Protein AF-A0A7Y2JN95-F1 (afdb_monomer_lite)

pLDDT: mean 91.63, std 7.58, range [59.22, 98.25]

Radius of gyration: 23.16 Å; chains: 1; bounding box: 48×33×48 Å

Structure (mmCIF, N/CA/C/O backbone):
data_AF-A0A7Y2JN95-F1
#
_entry.id   AF-A0A7Y2JN95-F1
#
loop_
_atom_site.group_PDB
_atom_site.id
_atom_site.type_symbol
_atom_site.label_atom_id
_atom_site.label_alt_id
_atom_site.label_comp_id
_atom_site.label_asym_id
_atom_site.label_entity_id
_atom_site.label_seq_id
_atom_site.pdbx_PDB_ins_code
_atom_site.Cartn_x
_atom_site.Cartn_y
_atom_site.Cartn_z
_atom_site.occupancy
_atom_site.B_iso_or_equiv
_atom_site.auth_seq_id
_atom_site.auth_comp_id
_atom_site.auth_asym_id
_atom_site.auth_atom_id
_atom_site.pdbx_PDB_model_num
ATOM 1 N N . MET A 1 1 ? 13.714 -21.232 -14.915 1.00 59.22 1 MET A N 1
ATOM 2 C CA . MET A 1 1 ? 13.938 -20.409 -16.125 1.00 59.22 1 MET A CA 1
ATOM 3 C C . MET A 1 1 ? 15.317 -19.768 -15.995 1.00 59.22 1 MET A C 1
ATOM 5 O O . MET A 1 1 ? 15.504 -18.974 -15.084 1.00 59.22 1 MET A O 1
ATOM 9 N N . ALA A 1 2 ? 16.311 -20.188 -16.782 1.00 65.50 2 ALA A N 1
ATOM 10 C CA . ALA A 1 2 ? 17.675 -19.664 -16.651 1.00 65.50 2 ALA A CA 1
ATOM 11 C C . ALA A 1 2 ? 17.800 -18.323 -17.391 1.00 65.50 2 ALA A C 1
ATOM 13 O O . ALA A 1 2 ? 17.576 -18.250 -18.598 1.00 65.50 2 ALA A O 1
ATOM 14 N N . THR A 1 3 ? 18.134 -17.251 -16.675 1.00 83.75 3 THR A N 1
ATOM 15 C CA . THR A 1 3 ? 18.439 -15.945 -17.271 1.00 83.75 3 THR A CA 1
ATOM 16 C C . THR A 1 3 ? 19.856 -15.965 -17.840 1.00 83.75 3 THR A C 1
ATOM 18 O O . THR A 1 3 ? 20.788 -16.319 -17.124 1.00 83.75 3 THR A O 1
ATOM 21 N N . GLY A 1 4 ? 20.035 -15.589 -19.112 1.00 89.88 4 GLY A N 1
ATOM 22 C CA . GLY A 1 4 ? 21.354 -15.582 -19.763 1.00 89.88 4 GLY A CA 1
ATOM 23 C C . GLY A 1 4 ? 22.342 -14.590 -19.123 1.00 89.88 4 GLY A C 1
ATOM 24 O O . GLY A 1 4 ? 21.902 -13.665 -18.434 1.00 89.88 4 GLY A O 1
ATOM 25 N N . PRO A 1 5 ? 23.660 -14.729 -19.354 1.00 93.75 5 PRO A N 1
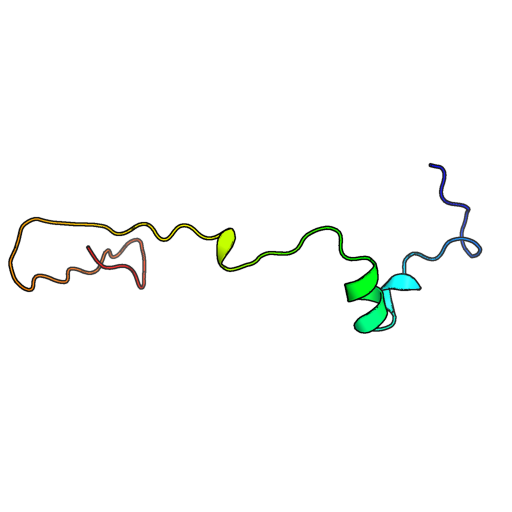ATOM 26 C CA . PRO A 1 5 ? 24.667 -13.871 -18.736 1.00 93.75 5 PRO A CA 1
ATOM 27 C C . PRO A 1 5 ? 24.552 -12.414 -19.207 1.00 93.75 5 PRO A C 1
ATOM 29 O O . PRO A 1 5 ? 23.993 -12.105 -20.264 1.00 93.75 5 PRO A O 1
ATOM 32 N N . TYR A 1 6 ? 25.114 -11.486 -18.435 1.00 92.19 6 TYR A N 1
ATOM 33 C CA . TYR A 1 6 ? 25.367 -10.133 -18.930 1.00 92.19 6 TYR A CA 1
ATOM 34 C C . TYR A 1 6 ? 26.346 -10.203 -20.120 1.00 92.19 6 TYR A C 1
ATOM 36 O O . TYR A 1 6 ? 27.317 -10.950 -20.036 1.00 92.19 6 TYR A O 1
ATOM 44 N N . PRO A 1 7 ? 26.153 -9.444 -21.217 1.00 93.31 7 PRO A N 1
ATOM 45 C CA . PRO A 1 7 ? 25.174 -8.375 -21.434 1.00 93.31 7 PRO A CA 1
ATOM 46 C C . PRO A 1 7 ? 23.863 -8.823 -22.102 1.00 93.31 7 PRO A C 1
ATOM 48 O O . PRO A 1 7 ? 23.024 -7.960 -22.399 1.00 93.31 7 PRO A O 1
ATOM 51 N N . ALA A 1 8 ? 23.687 -10.123 -22.362 1.00 93.75 8 ALA A N 1
ATOM 52 C CA . ALA A 1 8 ? 22.512 -10.672 -23.036 1.00 93.75 8 ALA A CA 1
ATOM 53 C C . ALA A 1 8 ? 21.241 -10.441 -22.204 1.00 93.75 8 ALA A C 1
ATOM 55 O O . ALA A 1 8 ? 20.281 -9.860 -22.718 1.00 93.75 8 ALA A O 1
ATOM 56 N N . THR A 1 9 ? 21.276 -10.735 -20.899 1.00 93.69 9 THR A N 1
ATOM 57 C CA . THR A 1 9 ? 20.202 -10.361 -19.962 1.00 93.69 9 THR A CA 1
ATOM 58 C C . THR A 1 9 ? 20.589 -9.124 -19.167 1.00 93.69 9 THR A C 1
ATOM 60 O O . THR A 1 9 ? 21.613 -9.080 -18.487 1.00 93.69 9 THR A O 1
ATOM 63 N N . ARG A 1 10 ? 19.747 -8.091 -19.225 1.00 94.25 10 ARG A N 1
ATOM 64 C CA . ARG A 1 10 ? 19.897 -6.871 -18.424 1.00 94.25 10 ARG A CA 1
ATOM 65 C C . ARG A 1 10 ? 18.557 -6.512 -17.803 1.00 94.25 10 ARG A C 1
ATOM 67 O O . ARG A 1 10 ? 17.742 -5.850 -18.442 1.00 94.25 10 ARG A O 1
ATOM 74 N N . PHE A 1 11 ? 18.361 -6.865 -16.535 1.00 94.19 11 PHE A N 1
ATOM 75 C CA . PHE A 1 11 ? 17.119 -6.584 -15.798 1.00 94.19 11 PHE A CA 1
ATOM 76 C C . PHE A 1 11 ? 16.772 -5.092 -15.705 1.00 94.19 11 PHE A C 1
ATOM 78 O O . PHE A 1 11 ? 15.627 -4.723 -15.476 1.00 94.19 11 PHE A O 1
ATOM 85 N N . ARG A 1 12 ? 17.748 -4.202 -15.920 1.00 95.69 12 ARG A N 1
ATOM 86 C CA . ARG A 1 12 ? 17.504 -2.755 -15.978 1.00 95.69 12 ARG A CA 1
ATOM 87 C C . ARG A 1 12 ? 16.726 -2.313 -17.226 1.00 95.69 12 ARG A C 1
ATOM 89 O O . ARG A 1 12 ? 16.194 -1.210 -17.210 1.00 95.69 12 ARG A O 1
ATOM 96 N N . ARG A 1 13 ? 16.630 -3.136 -18.284 1.00 95.38 13 ARG A N 1
ATOM 97 C CA . ARG A 1 13 ? 15.899 -2.790 -19.522 1.00 95.38 13 ARG A CA 1
ATOM 98 C C . ARG A 1 13 ? 14.416 -2.535 -19.251 1.00 95.38 13 ARG A C 1
ATOM 100 O O . ARG A 1 13 ? 13.908 -1.494 -19.650 1.00 95.38 13 ARG A O 1
ATOM 107 N N . THR A 1 14 ? 13.760 -3.414 -18.497 1.00 96.06 14 THR A N 1
ATOM 108 C CA . THR A 1 14 ? 12.346 -3.262 -18.110 1.00 96.06 14 THR A CA 1
ATOM 109 C C . THR A 1 14 ? 12.127 -2.160 -17.068 1.00 96.06 14 THR A C 1
ATOM 111 O O . THR A 1 14 ? 11.007 -1.711 -16.864 1.00 96.06 14 THR A O 1
ATOM 114 N N . LYS A 1 15 ? 13.199 -1.661 -16.437 1.00 96.75 15 LYS A N 1
ATOM 115 C CA . LYS A 1 15 ? 13.146 -0.593 -15.427 1.00 96.75 15 LYS A CA 1
ATOM 116 C C . LYS A 1 15 ? 13.379 0.815 -15.996 1.00 96.75 15 LYS A C 1
ATOM 118 O O . LYS A 1 15 ? 13.331 1.778 -15.230 1.00 96.75 15 LYS A O 1
ATOM 123 N N . ARG A 1 16 ? 13.640 0.949 -17.307 1.00 97.56 16 ARG A N 1
ATOM 124 C CA . ARG A 1 16 ? 14.096 2.200 -17.950 1.00 97.56 16 ARG A CA 1
ATOM 125 C C . ARG A 1 16 ? 13.054 3.316 -17.943 1.00 97.56 16 ARG A C 1
ATOM 127 O O . ARG A 1 16 ? 13.414 4.467 -17.727 1.00 97.56 16 ARG A O 1
ATOM 134 N N . THR A 1 17 ? 11.791 2.992 -18.189 1.00 98.25 17 THR A N 1
ATOM 135 C CA . THR A 1 17 ? 10.697 3.969 -18.244 1.00 98.25 17 THR A CA 1
ATOM 136 C C . THR A 1 17 ? 9.583 3.557 -17.297 1.00 98.25 17 THR A C 1
ATOM 138 O O . THR A 1 17 ? 9.498 2.399 -16.886 1.00 98.25 17 THR A O 1
ATOM 141 N N . ASP A 1 18 ? 8.725 4.509 -16.945 1.00 98.12 18 ASP A N 1
ATOM 142 C CA . ASP A 1 18 ? 7.574 4.224 -16.095 1.00 98.12 18 ASP A CA 1
ATOM 143 C C . ASP A 1 18 ? 6.587 3.251 -16.756 1.00 98.12 18 ASP A C 1
ATOM 145 O O . ASP A 1 18 ? 6.186 2.267 -16.139 1.00 98.12 18 ASP A O 1
ATOM 149 N N . ALA A 1 19 ? 6.308 3.444 -18.049 1.00 98.06 19 ALA A N 1
ATOM 150 C CA . ALA A 1 19 ? 5.457 2.550 -18.831 1.00 98.06 19 ALA A CA 1
ATOM 151 C C . ALA A 1 19 ? 5.960 1.095 -18.824 1.00 98.06 19 ALA A C 1
ATOM 153 O O . ALA A 1 19 ? 5.173 0.175 -18.622 1.00 98.06 19 ALA A O 1
ATOM 154 N N . LEU A 1 20 ? 7.274 0.875 -18.969 1.00 97.88 20 LEU A N 1
ATOM 155 C CA . LEU A 1 20 ? 7.851 -0.473 -18.926 1.00 97.88 20 LEU A CA 1
ATOM 156 C C . LEU A 1 20 ? 7.742 -1.102 -17.535 1.00 97.88 20 LEU A C 1
ATOM 158 O O . LEU A 1 20 ? 7.414 -2.280 -17.433 1.00 97.88 20 LEU A O 1
ATOM 162 N N . ARG A 1 21 ? 7.961 -0.324 -16.466 1.00 97.88 21 ARG A N 1
ATOM 163 C CA . ARG A 1 21 ? 7.790 -0.812 -15.088 1.00 97.88 21 ARG A CA 1
ATOM 164 C C . ARG A 1 21 ? 6.340 -1.158 -14.774 1.00 97.88 21 ARG A C 1
ATOM 166 O O . ARG A 1 21 ? 6.110 -2.108 -14.038 1.00 97.88 21 ARG A O 1
ATOM 173 N N . ARG A 1 22 ? 5.380 -0.394 -15.305 1.00 97.31 22 ARG A N 1
ATOM 174 C CA . ARG A 1 22 ? 3.946 -0.687 -15.175 1.00 97.31 22 ARG A CA 1
ATOM 175 C C . ARG A 1 22 ? 3.565 -1.964 -15.921 1.00 97.31 22 ARG A C 1
ATOM 177 O O . ARG A 1 22 ? 2.857 -2.777 -15.350 1.00 97.31 22 ARG A O 1
ATOM 184 N N . LEU A 1 23 ? 4.093 -2.167 -17.131 1.00 97.38 23 LEU A N 1
ATOM 185 C CA . LEU A 1 23 ? 3.820 -3.356 -17.946 1.00 97.38 23 LEU A CA 1
ATOM 186 C C . LEU A 1 23 ? 4.278 -4.667 -17.286 1.00 97.38 23 LEU A C 1
ATOM 188 O O . LEU A 1 23 ? 3.615 -5.682 -17.442 1.00 97.38 23 LEU A O 1
ATOM 192 N N . VAL A 1 24 ? 5.410 -4.655 -16.571 1.00 96.88 24 VAL A N 1
ATOM 193 C CA . VAL A 1 24 ? 5.984 -5.866 -15.945 1.00 96.88 24 VAL A CA 1
ATOM 194 C C . VAL A 1 24 ? 5.699 -5.987 -14.443 1.00 96.88 24 VAL A C 1
ATOM 196 O O . VAL A 1 24 ? 6.321 -6.805 -13.772 1.00 96.88 24 VAL A O 1
ATOM 199 N N . ARG A 1 25 ? 4.836 -5.136 -13.878 1.00 97.31 25 ARG A N 1
ATOM 200 C CA . ARG A 1 25 ? 4.523 -5.143 -12.443 1.00 97.31 25 ARG A CA 1
ATOM 201 C C . ARG A 1 25 ? 3.715 -6.394 -12.089 1.00 97.31 25 ARG A C 1
ATOM 203 O O . ARG A 1 25 ? 2.692 -6.649 -12.705 1.00 97.31 25 ARG A O 1
ATOM 210 N N . GLU A 1 26 ? 4.148 -7.120 -11.063 1.00 97.94 26 GLU A N 1
ATOM 211 C CA . GLU A 1 26 ? 3.506 -8.375 -10.638 1.00 97.94 26 GLU A CA 1
ATOM 212 C C . GLU A 1 26 ? 2.360 -8.159 -9.640 1.00 97.94 26 GLU A C 1
ATOM 214 O O . GLU A 1 26 ? 1.384 -8.899 -9.654 1.00 97.94 26 GLU A O 1
ATOM 219 N N . SER A 1 27 ? 2.463 -7.138 -8.785 1.00 97.56 27 SER A N 1
ATOM 220 C CA . SER A 1 27 ? 1.477 -6.869 -7.733 1.00 97.56 27 SER A CA 1
ATOM 221 C C . SER A 1 27 ? 0.943 -5.445 -7.811 1.00 97.56 27 SER A C 1
ATOM 223 O O . SER A 1 27 ? 1.699 -4.482 -7.976 1.00 97.56 27 SER A O 1
ATOM 225 N N . THR A 1 28 ? -0.366 -5.307 -7.647 1.00 97.12 28 THR A N 1
ATOM 226 C CA . THR A 1 28 ? -1.081 -4.033 -7.540 1.00 97.12 28 THR A CA 1
ATOM 227 C C . THR A 1 28 ? -1.889 -4.029 -6.254 1.00 97.12 28 THR A C 1
ATOM 229 O O . THR A 1 28 ? -2.365 -5.077 -5.842 1.00 97.12 28 THR A O 1
ATOM 232 N N . LEU A 1 29 ? -2.024 -2.856 -5.639 1.00 97.12 29 LEU A N 1
ATOM 233 C CA . LEU A 1 29 ? -2.898 -2.640 -4.493 1.00 97.12 29 LEU A CA 1
ATOM 234 C C . LEU A 1 29 ? -4.006 -1.684 -4.930 1.00 97.12 29 LEU A C 1
ATOM 236 O O . LEU A 1 29 ? -3.716 -0.649 -5.541 1.00 97.12 29 LEU A O 1
ATOM 240 N N . SER A 1 30 ? -5.243 -2.046 -4.636 1.00 97.75 30 SER A N 1
ATOM 241 C CA . SER A 1 30 ? -6.456 -1.290 -4.928 1.00 97.75 30 SER A CA 1
ATOM 242 C C . SER A 1 30 ? -7.244 -1.025 -3.642 1.00 97.75 30 SER A C 1
ATOM 244 O O . SER A 1 30 ? -6.897 -1.529 -2.577 1.00 97.75 30 SER A O 1
ATOM 246 N N . VAL A 1 31 ? -8.299 -0.209 -3.727 1.00 97.56 31 VAL A N 1
ATOM 247 C CA . VAL A 1 31 ? -9.188 0.043 -2.577 1.00 97.56 31 VAL A CA 1
ATOM 248 C C . VAL A 1 31 ? -9.929 -1.232 -2.161 1.00 97.56 31 VAL A C 1
ATOM 250 O O . VAL A 1 31 ? -10.202 -1.405 -0.978 1.00 97.56 31 VAL A O 1
ATOM 253 N N . ASP A 1 32 ? -10.166 -2.153 -3.098 1.00 97.25 32 ASP A N 1
ATOM 254 C CA . ASP A 1 32 ? -10.857 -3.424 -2.847 1.00 97.25 32 ASP A CA 1
ATOM 255 C C . ASP A 1 32 ? -10.046 -4.376 -1.948 1.00 97.25 32 ASP A C 1
ATOM 257 O O . ASP A 1 32 ? -10.599 -5.297 -1.352 1.00 97.25 32 ASP A O 1
ATOM 261 N N . ASP A 1 33 ? -8.738 -4.134 -1.813 1.00 97.69 33 ASP A N 1
ATOM 262 C CA . ASP A 1 33 ? -7.837 -4.913 -0.961 1.00 97.69 33 ASP A CA 1
ATOM 263 C C . ASP A 1 33 ? -7.773 -4.380 0.486 1.00 97.69 33 ASP A C 1
ATOM 265 O O . ASP A 1 33 ? -7.083 -4.954 1.334 1.00 97.69 33 ASP A O 1
ATOM 269 N N . LEU A 1 34 ? -8.435 -3.254 0.780 1.00 97.31 34 LEU A N 1
ATOM 270 C CA . LEU A 1 34 ? -8.327 -2.560 2.062 1.00 97.31 34 LEU A CA 1
ATOM 271 C C . LEU A 1 34 ? -9.503 -2.885 2.987 1.00 97.31 34 LEU A C 1
ATOM 273 O O . LEU A 1 34 ? -10.668 -2.744 2.627 1.00 97.31 34 LEU A O 1
ATOM 277 N N . ILE A 1 35 ? -9.182 -3.229 4.235 1.00 96.06 35 ILE A N 1
ATOM 278 C CA . ILE A 1 35 ? -10.147 -3.334 5.333 1.00 96.06 35 ILE A CA 1
ATOM 279 C C . ILE A 1 35 ? -9.842 -2.219 6.325 1.00 96.06 35 ILE A C 1
ATOM 281 O O . ILE A 1 35 ? -8.711 -2.111 6.802 1.00 96.06 35 ILE A O 1
ATOM 285 N N . TRP A 1 36 ? -10.848 -1.404 6.649 1.00 94.06 36 TRP A N 1
ATOM 286 C CA . TRP A 1 36 ? -10.710 -0.339 7.638 1.00 94.06 36 TRP A CA 1
ATOM 287 C C . TRP A 1 36 ? -11.298 -0.768 8.991 1.00 94.06 36 TRP A C 1
ATOM 289 O O . TRP A 1 36 ? -12.521 -0.809 9.136 1.00 94.06 36 TRP A O 1
ATOM 299 N N . PRO A 1 37 ? -10.462 -1.125 9.984 1.00 93.00 37 PRO A N 1
ATOM 300 C CA . PRO A 1 37 ? -10.947 -1.425 11.325 1.00 93.00 37 PRO A CA 1
ATOM 301 C C . PRO A 1 37 ? -11.369 -0.141 12.045 1.00 93.00 37 PRO A C 1
ATOM 303 O O . PRO A 1 37 ? -10.643 0.854 12.032 1.00 93.00 37 PRO A O 1
ATOM 306 N N . VAL A 1 38 ? -12.521 -0.196 12.713 1.00 90.25 38 VAL A N 1
ATOM 307 C CA . VAL A 1 38 ? -13.066 0.895 13.531 1.00 90.25 38 VAL A CA 1
ATOM 308 C C . VAL A 1 38 ? -13.163 0.420 14.978 1.00 90.25 38 VAL A C 1
ATOM 310 O O . VAL A 1 38 ? -13.624 -0.693 15.240 1.00 90.25 38 VAL A O 1
ATOM 313 N N . PHE A 1 39 ? -12.707 1.254 15.911 1.00 89.44 39 PHE A N 1
ATOM 314 C CA . PHE A 1 39 ? -12.854 1.020 17.344 1.00 89.44 39 PHE A CA 1
ATOM 315 C C . PHE A 1 39 ? -14.141 1.690 17.822 1.00 89.44 39 PHE A C 1
ATOM 317 O O . PHE A 1 39 ? -14.440 2.799 17.398 1.00 89.44 39 PHE A O 1
ATOM 324 N N . LEU A 1 40 ? -14.909 0.989 18.656 1.00 87.56 40 LEU A N 1
ATOM 325 C CA . LEU A 1 40 ? -16.175 1.476 19.194 1.00 87.56 40 LEU A CA 1
ATOM 326 C C . LEU A 1 40 ? -16.142 1.392 20.717 1.00 87.56 40 LEU A C 1
ATOM 328 O O . LEU A 1 40 ? -15.708 0.381 21.284 1.00 87.56 40 LEU A O 1
ATOM 332 N N . ARG A 1 41 ? -16.654 2.432 21.366 1.00 86.19 41 ARG A N 1
ATOM 333 C CA . ARG A 1 41 ? -16.886 2.499 22.807 1.00 86.19 41 ARG A CA 1
ATOM 334 C C . ARG A 1 41 ? -18.319 2.961 23.068 1.00 86.19 41 ARG A C 1
ATOM 336 O O . ARG A 1 41 ? -18.874 3.731 22.299 1.00 86.19 41 ARG A O 1
ATOM 343 N N . ASP A 1 42 ? -18.904 2.483 24.161 1.00 86.50 42 ASP A N 1
ATOM 344 C CA . ASP A 1 42 ? -20.176 3.009 24.657 1.00 86.50 42 ASP A CA 1
ATOM 345 C C . ASP A 1 42 ? -19.995 4.436 25.216 1.00 86.50 42 ASP A C 1
ATOM 347 O O . ASP A 1 42 ? -19.042 4.690 25.965 1.00 86.50 42 ASP A O 1
ATOM 351 N N . GLY A 1 43 ? -20.883 5.354 24.834 1.00 83.06 43 GLY A N 1
ATOM 352 C CA . GLY A 1 43 ? -20.801 6.790 25.120 1.00 83.06 43 GLY A CA 1
ATOM 353 C C . GLY A 1 43 ? -21.494 7.646 24.050 1.00 83.06 43 GLY A C 1
ATOM 354 O O . GLY A 1 43 ? -21.768 7.173 22.950 1.00 83.06 43 GLY A O 1
ATOM 355 N N . GLU A 1 44 ? -21.783 8.908 24.372 1.00 83.25 44 GLU A N 1
ATOM 356 C CA . GLU A 1 44 ? -22.374 9.893 23.453 1.00 83.25 44 GLU A CA 1
ATOM 357 C C . GLU A 1 44 ? -21.351 11.010 23.202 1.00 83.25 44 GLU A C 1
ATOM 359 O O . GLU A 1 44 ? -20.809 11.562 24.160 1.00 83.25 44 GLU A O 1
ATOM 364 N N . ASP A 1 45 ? -21.048 11.289 21.928 1.00 78.56 45 ASP A N 1
ATOM 365 C CA . ASP A 1 45 ? -20.060 12.287 21.477 1.00 78.56 45 ASP A CA 1
ATOM 366 C C . ASP A 1 45 ? -18.661 12.193 22.142 1.00 78.56 45 ASP A C 1
ATOM 368 O O . ASP A 1 45 ? -17.956 13.191 22.297 1.00 78.56 45 ASP A O 1
ATOM 372 N N . ASP A 1 46 ? -18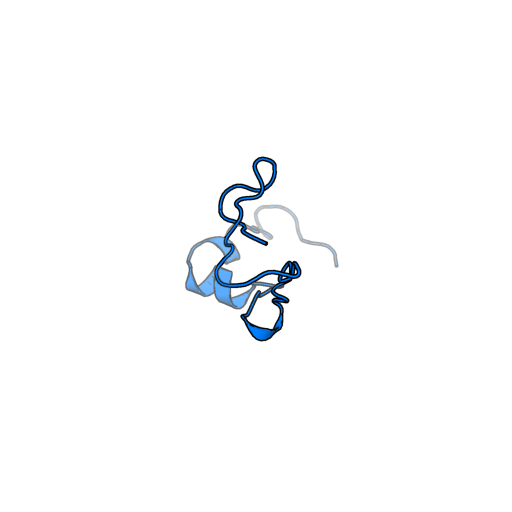.225 10.984 22.518 1.00 77.62 46 ASP A N 1
ATOM 373 C CA . ASP A 1 46 ? -16.900 10.734 23.110 1.00 77.62 46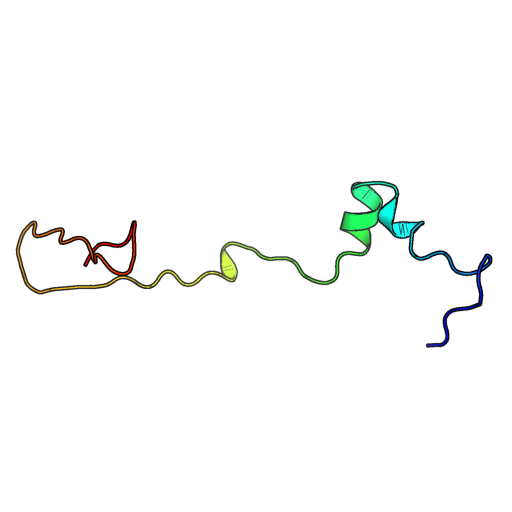 ASP A CA 1
ATOM 374 C C . ASP A 1 46 ? -15.904 10.241 22.051 1.00 77.62 46 ASP A C 1
ATOM 376 O O . ASP A 1 46 ? -15.750 9.041 21.838 1.00 77.62 46 ASP A O 1
ATOM 380 N N . GLU A 1 47 ? -15.205 11.171 21.392 1.00 84.62 47 GLU A N 1
ATOM 381 C CA . GLU A 1 47 ? -14.053 10.844 20.549 1.00 84.62 47 GLU A CA 1
ATOM 382 C C . GLU A 1 47 ? -12.775 10.835 21.398 1.00 84.62 47 GLU A C 1
ATOM 384 O O . GLU A 1 47 ? -12.160 11.874 21.665 1.00 84.62 47 GLU A O 1
ATOM 389 N N . THR A 1 48 ? -12.335 9.647 21.819 1.00 86.44 48 THR A N 1
ATOM 390 C CA . THR A 1 48 ? -11.087 9.522 22.580 1.00 86.44 48 THR A CA 1
ATOM 391 C C . THR A 1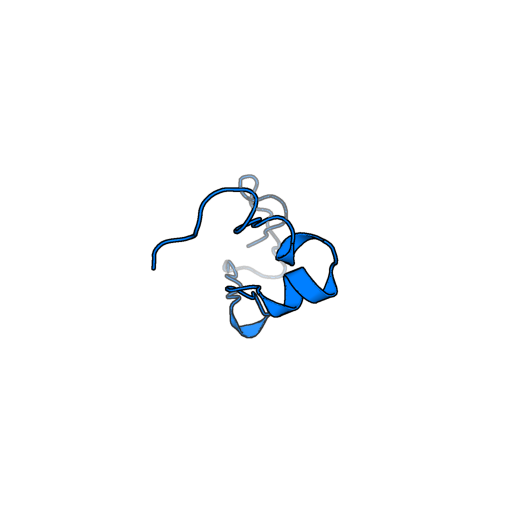 48 ? -9.941 9.059 21.680 1.00 86.44 48 THR A C 1
ATOM 393 O O . THR A 1 48 ? -9.948 7.942 21.158 1.00 86.44 48 THR A O 1
ATOM 396 N N . GLN A 1 49 ? -8.883 9.869 21.582 1.00 90.88 49 GLN A N 1
ATOM 397 C CA . GLN A 1 49 ? -7.650 9.463 20.903 1.00 90.88 49 GLN A CA 1
ATOM 398 C C . GLN A 1 49 ? -6.970 8.291 21.613 1.00 90.88 49 GLN A C 1
ATOM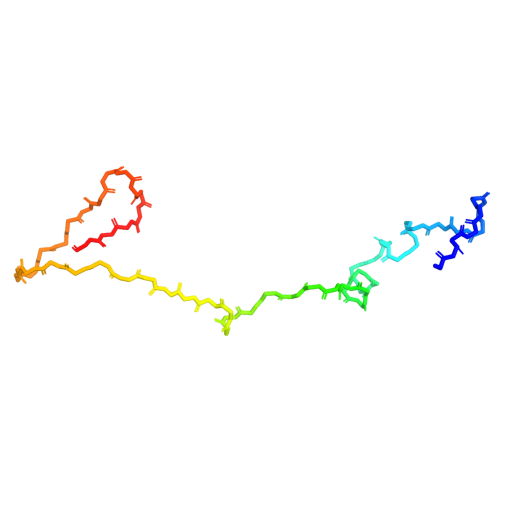 400 O O . GLN A 1 49 ? -6.879 8.248 22.844 1.00 90.88 49 GLN A O 1
ATOM 405 N N . ILE A 1 50 ? -6.419 7.365 20.832 1.00 90.06 50 ILE A N 1
ATOM 406 C CA . ILE A 1 50 ? -5.579 6.281 21.341 1.00 90.06 50 ILE A CA 1
ATOM 407 C C . ILE A 1 50 ? -4.109 6.744 21.292 1.00 90.06 50 ILE A C 1
ATOM 409 O O . ILE A 1 50 ? -3.540 6.815 20.203 1.00 90.06 50 ILE A O 1
ATOM 413 N N . PRO A 1 51 ? -3.432 7.019 22.430 1.00 91.94 51 PRO A N 1
ATOM 414 C CA . PRO A 1 51 ? -2.079 7.597 22.412 1.00 91.94 51 PRO A CA 1
ATOM 415 C C . PRO A 1 51 ? -1.022 6.710 21.740 1.00 91.94 51 PRO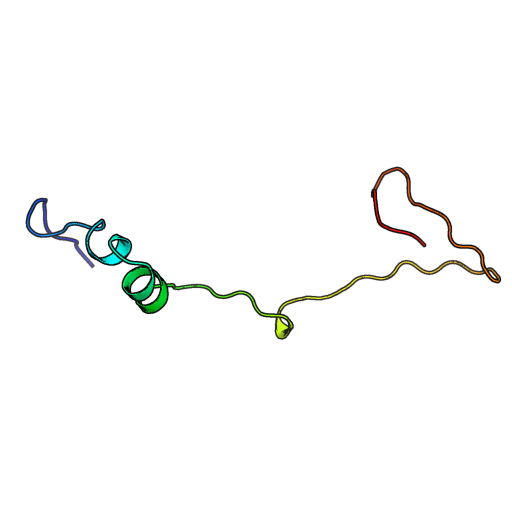 A C 1
ATOM 417 O O . PRO A 1 51 ? -0.043 7.211 21.195 1.00 91.94 51 PRO A O 1
ATOM 420 N N . SER A 1 52 ? -1.214 5.389 21.771 1.00 93.81 52 SER A N 1
ATOM 421 C CA . SER A 1 52 ? -0.334 4.421 21.108 1.00 93.81 52 SER A CA 1
ATOM 422 C C . SER A 1 52 ? -0.585 4.288 19.602 1.00 93.81 52 SER A C 1
ATOM 424 O O . SER A 1 52 ? 0.244 3.697 18.911 1.00 93.81 52 SER A O 1
ATOM 426 N N . MET A 1 53 ? -1.695 4.825 19.084 1.00 93.00 53 MET A N 1
ATOM 427 C CA . MET A 1 53 ? -2.076 4.788 17.669 1.00 93.00 53 MET A CA 1
ATOM 428 C C . MET A 1 53 ? -2.412 6.208 17.183 1.00 93.00 53 MET A C 1
ATOM 430 O O . MET A 1 53 ? -3.585 6.570 17.086 1.00 93.00 53 MET A O 1
ATOM 434 N N . PRO A 1 54 ? -1.396 7.040 16.878 1.00 91.88 54 PRO A N 1
ATOM 435 C CA . PRO A 1 54 ? -1.619 8.409 16.426 1.00 91.88 54 PRO A CA 1
ATOM 436 C C . PRO A 1 54 ? -2.517 8.466 15.184 1.00 91.88 54 PRO A C 1
ATOM 438 O O . PRO A 1 54 ? -2.277 7.756 14.208 1.00 91.88 54 PRO A O 1
ATOM 441 N N . GLY A 1 55 ? -3.536 9.327 15.217 1.00 89.69 55 GLY A N 1
ATOM 442 C CA . GLY A 1 55 ? -4.518 9.465 14.135 1.00 89.69 55 GLY A CA 1
ATOM 443 C C . GLY A 1 55 ? -5.673 8.459 14.185 1.00 89.69 55 GLY A C 1
ATOM 444 O O . GLY A 1 55 ? -6.477 8.434 13.257 1.00 89.69 55 GLY A O 1
ATOM 445 N N . VAL A 1 56 ? -5.764 7.649 15.245 1.00 90.62 56 VAL A N 1
ATOM 446 C CA . VAL A 1 56 ? -6.874 6.720 15.479 1.00 90.62 56 VAL A CA 1
ATOM 447 C C . VAL A 1 56 ? -7.618 7.102 16.761 1.00 90.62 56 VAL A C 1
ATOM 449 O O . VAL A 1 56 ? -7.013 7.269 17.825 1.00 90.62 56 VAL A O 1
ATOM 452 N N . SER A 1 57 ? -8.939 7.194 16.643 1.00 89.12 57 SER A N 1
ATOM 453 C CA . SER A 1 57 ? -9.881 7.418 17.743 1.00 89.12 57 SER A CA 1
ATOM 454 C C . SER A 1 57 ? -10.746 6.168 17.950 1.00 89.12 57 SER A C 1
ATOM 456 O O . SER A 1 57 ? -10.873 5.340 17.041 1.00 89.12 57 SER A O 1
ATOM 458 N N . ARG A 1 58 ? -11.294 6.008 19.155 1.00 85.44 58 ARG A N 1
ATOM 459 C CA . ARG A 1 58 ? -12.266 4.962 19.514 1.00 85.44 58 ARG A CA 1
ATOM 460 C C . ARG A 1 58 ? -13.585 5.561 19.964 1.00 85.44 58 ARG A C 1
ATOM 462 O O . ARG A 1 58 ? -13.532 6.741 20.378 1.00 85.44 58 ARG A O 1
#

Secondary structure (DSSP, 8-state):
-PPPPTTT--TTSTTSSHHHHHHT------GGG--------SSSS---B-TTSTT-B-

Sequence (58 aa):
MATGPYPATRFRRTKRTDALRRLVRESTLSVDDLIWPVFLRDGEDDETQIPSMPGVSR

Foldseek 3Di:
DDADDPPNDDPCVLVVDPVSCVVPPDDDDDPVNDDDDADDDDDDPDFADDPVDPPHTD